Protein AF-A0A820M383-F1 (afdb_monomer_lite)

Radius of gyration: 17.49 Å; chains: 1; bounding box: 40×27×46 Å

Foldseek 3Di:
DVVVLVVVVVVCVVQVWDWPQWDWDADPPVHGIDIDGNDPPDDTDTDDPPCPDQAPVVQVVDPQRDPPPDPVQVVCVPPDHSRRVSSVVSVVSQVVVDPVGD

Organism: NCBI:txid433720

Sequence (102 aa):
NKERLVLFKNWLNEHNVIWKNVDIRSSIFYGGFALYSTSSEELPIIEIPTSL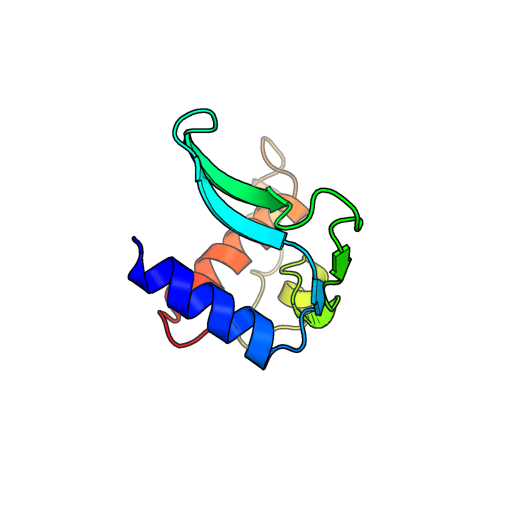LMSSESAKNSSTFIPSTSNIFNQAEQHIDQETLMLTLFLLHERSKGIKSF

Secondary structure (DSSP, 8-state):
-HHHHHHHHHHHHHTT-EEESEEEEEETTTTEEEEEES-SSS--EEE--GGG---HHHHHH-TT--PPPSTTGGG-TTTS-HHHHHHHHHHHHHHHT-TT--

Structure (mmCIF, N/CA/C/O backbone):
data_AF-A0A820M383-F1
#
_entry.id   AF-A0A820M383-F1
#
loop_
_atom_site.group_PDB
_atom_site.id
_atom_site.type_symbol
_atom_site.label_atom_id
_atom_site.label_alt_id
_atom_site.label_comp_id
_atom_site.label_asym_id
_atom_site.label_entity_id
_atom_site.label_seq_id
_atom_site.pdbx_PDB_ins_code
_atom_site.Cartn_x
_atom_site.Cartn_y
_atom_site.Cartn_z
_atom_site.occupancy
_atom_site.B_iso_or_equiv
_atom_site.auth_seq_id
_atom_site.auth_comp_id
_atom_site.auth_asym_id
_atom_site.auth_atom_id
_atom_site.pdbx_PDB_model_num
ATOM 1 N N . ASN A 1 1 ? 7.691 -16.115 1.543 1.00 66.50 1 ASN A N 1
ATOM 2 C CA . ASN A 1 1 ? 7.810 -14.644 1.370 1.00 66.50 1 ASN A CA 1
ATOM 3 C C . ASN A 1 1 ? 7.770 -14.202 -0.100 1.00 66.50 1 ASN A C 1
ATOM 5 O O . ASN A 1 1 ? 7.131 -13.203 -0.388 1.00 66.50 1 ASN A O 1
ATOM 9 N N . LYS A 1 2 ? 8.362 -14.952 -1.049 1.00 78.06 2 LYS A N 1
ATOM 10 C CA . LYS A 1 2 ? 8.281 -14.648 -2.498 1.00 78.06 2 LYS A CA 1
ATOM 11 C C . LYS A 1 2 ? 6.843 -14.537 -3.040 1.00 78.06 2 LYS A C 1
ATOM 13 O O . LYS A 1 2 ? 6.564 -13.631 -3.808 1.00 78.06 2 LYS A O 1
ATOM 18 N N . GLU A 1 3 ? 5.927 -15.392 -2.589 1.00 85.44 3 GLU A N 1
ATOM 19 C CA . GLU A 1 3 ? 4.511 -15.349 -3.002 1.00 85.44 3 GLU A CA 1
ATOM 20 C C . GLU A 1 3 ? 3.807 -14.044 -2.606 1.00 85.44 3 GLU A C 1
ATOM 22 O O . GLU A 1 3 ? 3.117 -13.447 -3.422 1.00 85.44 3 GLU A O 1
ATOM 27 N N . ARG A 1 4 ? 4.037 -13.542 -1.383 1.00 83.44 4 ARG A N 1
ATOM 28 C CA . ARG A 1 4 ? 3.468 -12.260 -0.927 1.00 83.44 4 ARG A CA 1
ATOM 29 C C . ARG A 1 4 ? 3.971 -11.082 -1.752 1.00 83.44 4 ARG A C 1
ATOM 31 O O . ARG A 1 4 ? 3.215 -10.156 -2.003 1.00 83.44 4 ARG A O 1
ATOM 38 N N . LEU A 1 5 ? 5.227 -11.138 -2.191 1.00 88.00 5 LEU A N 1
ATOM 39 C CA . LEU A 1 5 ? 5.793 -10.129 -3.075 1.00 88.00 5 LEU A CA 1
ATOM 40 C C . LEU A 1 5 ? 5.119 -10.147 -4.453 1.00 88.00 5 LEU A C 1
ATOM 42 O O . LEU A 1 5 ? 4.810 -9.088 -4.980 1.00 88.00 5 LEU A O 1
ATOM 46 N N . VAL A 1 6 ? 4.858 -11.328 -5.022 1.00 90.44 6 VAL A N 1
ATOM 47 C CA . VAL A 1 6 ? 4.113 -11.448 -6.289 1.00 90.44 6 VAL A CA 1
ATOM 48 C C . VAL A 1 6 ? 2.698 -10.889 -6.138 1.00 90.44 6 VAL A C 1
ATOM 50 O O . VAL A 1 6 ? 2.277 -10.083 -6.960 1.00 90.44 6 VAL A O 1
ATOM 53 N N . LEU A 1 7 ? 1.999 -11.248 -5.058 1.00 90.56 7 LEU A N 1
ATOM 54 C CA . LEU A 1 7 ? 0.662 -10.722 -4.771 1.00 90.56 7 LEU A CA 1
ATOM 55 C C . LEU A 1 7 ? 0.664 -9.199 -4.619 1.00 90.56 7 LEU A C 1
ATOM 57 O O . LEU A 1 7 ? -0.183 -8.537 -5.201 1.00 90.56 7 LEU A O 1
ATOM 61 N N . PHE A 1 8 ? 1.640 -8.640 -3.901 1.00 90.88 8 PHE A N 1
ATOM 62 C CA . PHE A 1 8 ? 1.763 -7.194 -3.742 1.00 90.88 8 PHE A CA 1
ATOM 63 C C . PHE A 1 8 ? 1.981 -6.488 -5.084 1.00 90.88 8 PHE A C 1
ATOM 65 O O . PHE A 1 8 ? 1.313 -5.506 -5.377 1.00 90.88 8 PHE A O 1
ATOM 72 N N . LYS A 1 9 ? 2.859 -7.017 -5.943 1.00 91.88 9 LYS A N 1
ATOM 73 C CA . LYS A 1 9 ? 3.094 -6.462 -7.285 1.00 91.88 9 LYS A CA 1
ATOM 74 C C . LYS A 1 9 ? 1.842 -6.506 -8.163 1.00 91.88 9 LYS A C 1
ATOM 76 O O . LYS A 1 9 ? 1.562 -5.544 -8.870 1.00 91.88 9 LYS A O 1
ATOM 81 N N . ASN A 1 10 ? 1.083 -7.599 -8.101 1.00 93.00 10 ASN A N 1
ATOM 82 C CA . ASN A 1 10 ? -0.193 -7.703 -8.808 1.00 93.00 10 ASN A CA 1
ATOM 83 C C . ASN A 1 10 ? -1.200 -6.680 -8.274 1.00 93.00 10 ASN A C 1
ATOM 85 O O . ASN A 1 10 ? -1.809 -5.972 -9.066 1.00 93.00 10 ASN A O 1
ATOM 89 N N . TRP A 1 11 ? -1.295 -6.533 -6.952 1.00 93.31 11 TRP A N 1
ATOM 90 C CA . TRP A 1 11 ? -2.161 -5.545 -6.315 1.00 93.31 11 TRP A CA 1
ATOM 91 C C . TRP A 1 11 ? -1.817 -4.106 -6.735 1.00 93.31 11 TRP A C 1
ATOM 93 O O . TRP A 1 11 ? -2.722 -3.336 -7.046 1.00 93.31 11 TRP A O 1
ATOM 103 N N . LEU A 1 12 ? -0.527 -3.752 -6.830 1.00 93.75 12 LEU A N 1
ATOM 104 C CA . LEU A 1 12 ? -0.092 -2.443 -7.342 1.00 93.75 12 LEU A CA 1
ATOM 105 C C . LEU A 1 12 ? -0.597 -2.197 -8.773 1.00 93.75 12 LEU A C 1
ATOM 107 O O . LEU A 1 12 ? -1.108 -1.118 -9.069 1.00 93.75 12 LEU A O 1
ATOM 111 N N . ASN A 1 13 ? -0.494 -3.209 -9.642 1.00 93.25 13 ASN A N 1
ATOM 112 C CA . ASN A 1 13 ? -0.985 -3.127 -11.018 1.00 93.25 13 ASN A CA 1
ATOM 113 C C . ASN A 1 13 ? -2.516 -2.998 -11.075 1.00 93.25 13 ASN A C 1
ATOM 115 O O . ASN A 1 13 ? -3.032 -2.201 -11.852 1.00 93.25 13 ASN A O 1
ATOM 119 N N . GLU A 1 14 ? -3.240 -3.751 -10.244 1.00 95.88 14 GLU A N 1
ATOM 120 C CA . GLU A 1 14 ? -4.708 -3.707 -10.155 1.00 95.88 14 GLU A CA 1
ATOM 121 C C . GLU A 1 14 ? -5.231 -2.338 -9.697 1.00 95.88 14 GLU A C 1
ATOM 123 O O . GLU A 1 14 ? -6.308 -1.916 -10.117 1.00 95.88 14 GLU A O 1
ATOM 128 N N . HIS A 1 15 ? -4.461 -1.624 -8.873 1.00 95.38 15 HIS A N 1
ATOM 129 C CA . HIS A 1 15 ? -4.850 -0.334 -8.302 1.00 95.38 15 HIS A CA 1
ATOM 130 C C . HIS A 1 15 ? -4.226 0.868 -9.021 1.00 95.38 15 HIS A C 1
ATOM 132 O O . HIS A 1 15 ? -4.234 1.979 -8.492 1.00 95.38 15 HIS A O 1
ATOM 138 N N . ASN A 1 16 ? -3.723 0.669 -10.244 1.00 95.31 16 ASN A N 1
ATOM 139 C CA . ASN A 1 16 ? -3.170 1.726 -11.093 1.00 95.31 16 ASN A CA 1
ATOM 140 C C . ASN A 1 16 ? -2.006 2.496 -10.447 1.00 95.31 16 ASN A C 1
ATOM 142 O O . ASN A 1 16 ? -1.829 3.689 -10.696 1.00 95.31 16 ASN A O 1
ATOM 146 N N . VAL A 1 17 ? -1.197 1.824 -9.624 1.00 96.88 17 VAL A N 1
ATOM 147 C CA . VAL A 1 17 ? 0.070 2.396 -9.163 1.00 96.88 17 VAL A CA 1
ATOM 148 C C . VAL A 1 17 ? 1.028 2.442 -10.346 1.00 96.88 17 VAL A C 1
ATOM 150 O O . VAL A 1 17 ? 1.284 1.427 -10.996 1.00 96.88 17 VAL A O 1
ATOM 153 N N . ILE A 1 18 ? 1.581 3.620 -10.627 1.00 95.94 18 ILE A N 1
ATOM 154 C CA . ILE A 1 18 ? 2.594 3.773 -11.671 1.00 95.94 18 ILE A CA 1
ATOM 155 C C . ILE A 1 18 ? 3.943 3.501 -11.026 1.00 95.94 18 ILE A C 1
ATOM 157 O O . ILE A 1 18 ? 4.334 4.163 -10.072 1.00 95.94 18 ILE A O 1
ATOM 161 N N . TRP A 1 19 ? 4.667 2.523 -11.551 1.00 95.44 19 TRP A N 1
ATOM 162 C CA . TRP A 1 19 ? 5.979 2.137 -11.057 1.00 95.44 19 TRP A CA 1
ATOM 163 C C . TRP A 1 19 ? 6.843 1.737 -12.250 1.00 95.44 19 TRP A C 1
ATOM 165 O O . TRP A 1 19 ? 6.593 0.736 -12.919 1.00 95.44 19 TRP A O 1
ATOM 175 N N . LYS A 1 20 ? 7.817 2.588 -12.580 1.00 95.31 20 LYS A N 1
ATOM 176 C CA . LYS A 1 20 ? 8.684 2.442 -13.758 1.00 95.31 20 LYS A CA 1
ATOM 177 C C . LYS A 1 20 ? 10.131 2.419 -13.322 1.00 95.31 20 LYS A C 1
ATOM 179 O O . LYS A 1 20 ? 10.525 3.179 -12.442 1.00 95.31 20 LYS A O 1
ATOM 184 N N . ASN A 1 21 ? 10.917 1.564 -13.966 1.00 96.38 21 ASN A N 1
ATOM 185 C CA . ASN A 1 21 ? 12.339 1.384 -13.679 1.00 96.38 21 ASN A CA 1
ATOM 186 C C . ASN A 1 21 ? 12.639 1.007 -12.222 1.00 96.38 21 ASN A C 1
ATOM 188 O O . ASN A 1 21 ? 13.714 1.299 -11.705 1.00 96.38 21 ASN A O 1
ATOM 192 N N . VAL A 1 22 ? 11.681 0.364 -11.554 1.00 95.31 22 VAL A N 1
ATOM 193 C CA . VAL A 1 22 ? 11.751 -0.006 -10.143 1.00 95.31 22 VAL A CA 1
ATOM 194 C C . VAL A 1 22 ? 11.375 -1.470 -9.983 1.00 95.31 22 VAL A C 1
ATOM 196 O O . VAL A 1 22 ? 10.412 -1.951 -10.573 1.00 95.31 22 VAL A O 1
ATOM 199 N N . ASP A 1 23 ? 12.115 -2.170 -9.132 1.00 93.50 23 ASP A N 1
ATOM 200 C CA . ASP A 1 23 ? 11.793 -3.519 -8.690 1.00 93.50 23 ASP A CA 1
ATOM 201 C C . ASP A 1 23 ? 11.896 -3.625 -7.167 1.00 93.50 23 ASP A C 1
ATOM 203 O O . ASP A 1 23 ? 12.720 -2.973 -6.529 1.00 93.50 23 ASP A O 1
ATOM 207 N N . ILE A 1 24 ? 11.063 -4.474 -6.573 1.00 92.94 24 ILE A N 1
ATOM 208 C CA . ILE A 1 24 ? 11.067 -4.744 -5.135 1.00 92.94 24 ILE A CA 1
ATOM 209 C C . ILE A 1 24 ? 11.752 -6.086 -4.910 1.00 92.94 24 ILE A C 1
ATOM 211 O O . ILE A 1 24 ? 11.328 -7.105 -5.462 1.00 92.94 24 ILE A O 1
ATOM 215 N N . ARG A 1 25 ? 12.792 -6.106 -4.072 1.00 90.44 25 ARG A N 1
ATOM 216 C CA . ARG A 1 25 ? 13.575 -7.315 -3.766 1.00 90.44 25 ARG A CA 1
ATOM 217 C C . ARG A 1 25 ? 13.865 -7.418 -2.279 1.00 90.44 25 ARG A C 1
ATOM 219 O O . ARG A 1 25 ? 13.853 -6.419 -1.566 1.00 90.44 25 ARG A O 1
ATOM 226 N N . SER A 1 26 ? 14.137 -8.631 -1.801 1.00 89.19 26 SER A N 1
ATOM 227 C CA . SER A 1 26 ? 14.617 -8.815 -0.431 1.00 89.19 26 SER A CA 1
ATOM 228 C C . SER A 1 26 ? 16.021 -8.227 -0.286 1.00 89.19 26 SER A C 1
ATOM 230 O O . SER A 1 26 ? 16.915 -8.603 -1.045 1.00 89.19 26 SER A O 1
ATOM 232 N 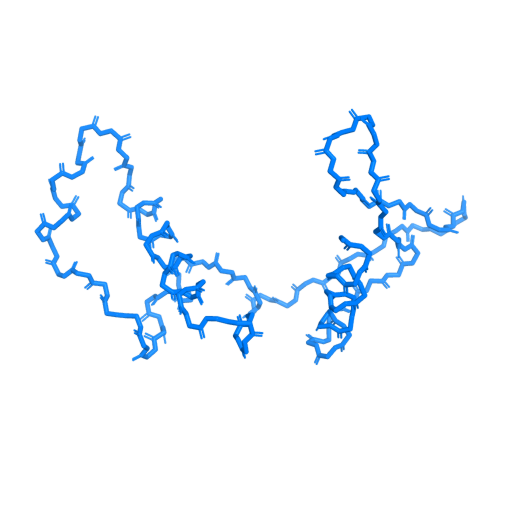N . SER A 1 27 ? 16.218 -7.361 0.702 1.00 87.44 27 SER A N 1
ATOM 233 C CA . SER A 1 27 ? 17.511 -6.796 1.066 1.00 87.44 27 SER A CA 1
ATOM 234 C C . SER A 1 27 ? 17.988 -7.375 2.390 1.00 87.44 27 SER A C 1
ATOM 236 O O . SER A 1 27 ? 17.313 -7.268 3.415 1.00 87.44 27 SER A O 1
ATOM 238 N N . ILE A 1 28 ? 19.185 -7.952 2.363 1.00 84.88 28 ILE A N 1
ATOM 239 C CA . ILE A 1 28 ? 19.879 -8.438 3.559 1.00 84.88 28 ILE A CA 1
ATOM 240 C C . ILE A 1 28 ? 20.466 -7.247 4.338 1.00 84.88 28 ILE A C 1
ATOM 242 O O . ILE A 1 28 ? 20.504 -7.273 5.561 1.00 84.88 28 ILE A O 1
ATOM 246 N N . PHE A 1 29 ? 20.851 -6.175 3.635 1.00 85.81 29 PHE A N 1
ATOM 247 C CA . PHE A 1 29 ? 21.456 -4.973 4.221 1.00 85.81 29 PHE A CA 1
ATOM 248 C C . PHE A 1 29 ? 20.470 -4.140 5.043 1.00 85.81 29 PHE A C 1
ATOM 250 O O . PHE A 1 29 ? 20.849 -3.582 6.065 1.00 85.81 29 PHE A O 1
ATOM 257 N N . TYR A 1 30 ? 19.208 -4.071 4.608 1.00 84.06 30 TYR A N 1
ATOM 258 C CA . TYR A 1 30 ? 18.164 -3.283 5.276 1.00 84.06 30 TYR A CA 1
ATOM 259 C C . TYR A 1 30 ? 17.189 -4.138 6.095 1.00 84.06 30 TYR A C 1
ATOM 261 O O . TYR A 1 30 ? 16.244 -3.603 6.664 1.00 84.06 30 TYR A O 1
ATOM 269 N N . GLY A 1 31 ? 17.396 -5.459 6.148 1.00 84.00 31 GLY A N 1
ATOM 270 C CA . GLY A 1 31 ? 16.553 -6.370 6.921 1.00 84.00 31 GLY A CA 1
ATOM 271 C C . GLY A 1 31 ? 15.094 -6.396 6.453 1.00 84.00 31 GLY A C 1
ATOM 272 O O . GLY A 1 31 ? 14.191 -6.112 7.233 1.00 84.00 31 GLY A O 1
ATOM 273 N N . GLY A 1 32 ? 14.833 -6.738 5.186 1.00 88.62 32 GLY A N 1
ATOM 274 C CA . GLY A 1 32 ? 13.456 -6.785 4.681 1.00 88.62 32 GLY A CA 1
ATOM 275 C C . GLY A 1 32 ? 13.352 -6.726 3.164 1.00 88.62 32 GLY A C 1
ATOM 276 O O . GLY A 1 32 ? 14.084 -7.420 2.463 1.00 88.62 32 GLY A O 1
ATOM 277 N N . PHE A 1 33 ? 12.425 -5.915 2.656 1.00 90.50 33 PHE A N 1
ATOM 278 C CA . PHE A 1 33 ? 12.283 -5.612 1.232 1.00 90.50 33 PHE A CA 1
ATOM 279 C C . PHE A 1 33 ? 12.711 -4.173 0.956 1.00 90.50 33 PHE A C 1
ATOM 281 O O . PHE A 1 33 ? 12.481 -3.294 1.780 1.00 90.50 33 PHE A O 1
ATOM 288 N N . ALA A 1 34 ? 13.318 -3.940 -0.203 1.00 92.19 34 ALA A N 1
ATOM 289 C CA . ALA A 1 34 ? 13.718 -2.617 -0.658 1.00 92.19 34 ALA A CA 1
ATOM 290 C C . ALA A 1 34 ? 13.422 -2.440 -2.151 1.00 92.19 34 ALA A C 1
ATOM 292 O O . ALA A 1 34 ? 13.262 -3.420 -2.888 1.00 92.19 34 ALA A O 1
ATOM 293 N N . LEU A 1 35 ? 13.357 -1.178 -2.567 1.00 93.25 35 LEU A N 1
ATOM 294 C CA . LEU A 1 35 ? 13.222 -0.768 -3.959 1.00 93.25 35 LEU A CA 1
ATOM 295 C C . LEU A 1 35 ? 14.607 -0.671 -4.597 1.00 93.25 35 LEU A C 1
ATOM 297 O O . LEU A 1 35 ? 15.545 -0.149 -3.996 1.00 93.25 35 LEU A O 1
ATOM 301 N N . TYR A 1 36 ? 14.718 -1.163 -5.822 1.00 92.94 36 TYR A N 1
ATOM 302 C CA . TYR A 1 36 ? 15.935 -1.150 -6.619 1.00 92.94 36 TYR A CA 1
ATOM 303 C C . TYR A 1 36 ? 15.630 -0.556 -7.984 1.00 92.94 36 TYR A C 1
ATOM 305 O O . TYR A 1 36 ? 14.610 -0.897 -8.582 1.00 92.94 36 TYR A O 1
ATOM 313 N N . SER A 1 37 ? 16.533 0.283 -8.493 1.00 95.00 37 SER A N 1
ATOM 314 C CA . SER A 1 37 ? 16.451 0.699 -9.891 1.00 95.00 37 SER A CA 1
ATOM 315 C C . SER A 1 37 ? 16.689 -0.505 -10.800 1.00 95.00 37 SER A C 1
ATOM 317 O O . SER A 1 37 ? 17.595 -1.308 -10.552 1.00 95.00 37 SER A O 1
ATOM 319 N N . THR A 1 38 ? 15.892 -0.633 -11.855 1.00 95.31 38 THR A N 1
ATOM 320 C CA . THR A 1 38 ? 16.121 -1.625 -12.918 1.00 95.31 38 THR A CA 1
ATOM 321 C C . THR A 1 38 ? 16.836 -1.038 -14.126 1.00 95.31 38 THR A C 1
ATOM 323 O O . THR A 1 38 ? 17.214 -1.795 -15.014 1.00 95.31 38 THR A O 1
ATOM 326 N N . SER A 1 39 ? 17.022 0.283 -14.162 1.00 93.69 39 SER A N 1
ATOM 327 C CA . SER A 1 39 ? 17.723 0.993 -15.229 1.00 93.69 39 SER A CA 1
ATOM 328 C C . SER A 1 39 ? 18.895 1.789 -14.658 1.00 93.69 39 SER A C 1
ATOM 330 O O . SER A 1 39 ? 18.810 2.358 -13.568 1.00 93.69 39 SER A O 1
ATOM 332 N N . SER A 1 40 ? 20.003 1.816 -15.393 1.00 90.81 40 SER A N 1
ATOM 333 C CA . SER A 1 40 ? 21.134 2.712 -15.130 1.00 90.81 40 SER A CA 1
ATOM 334 C C . SER A 1 40 ? 20.998 4.061 -15.8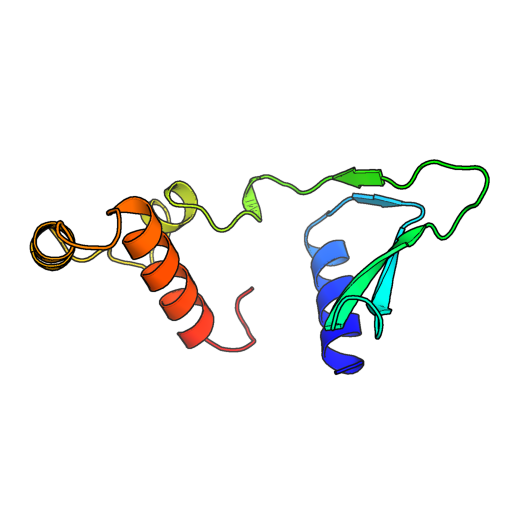37 1.00 90.81 40 SER A C 1
ATOM 336 O O . SER A 1 40 ? 21.771 4.969 -15.550 1.00 90.81 40 SER A O 1
ATOM 338 N N . GLU A 1 41 ? 20.051 4.182 -16.769 1.00 93.06 41 GLU A N 1
ATOM 339 C CA . GLU A 1 41 ? 19.917 5.334 -17.670 1.00 93.06 41 GLU A CA 1
ATOM 340 C C . GLU A 1 41 ? 18.659 6.156 -17.381 1.00 93.06 41 GLU A C 1
ATOM 342 O O . GLU A 1 41 ? 18.648 7.371 -17.567 1.00 93.06 41 GLU A O 1
ATOM 347 N N . GLU A 1 42 ? 17.605 5.509 -16.885 1.00 94.56 42 GLU A N 1
ATOM 348 C CA . GLU A 1 42 ? 16.322 6.143 -16.600 1.00 94.56 42 GLU A CA 1
ATOM 349 C C . GLU A 1 42 ? 16.076 6.251 -15.094 1.00 94.56 42 GLU A C 1
ATOM 351 O O . GLU A 1 42 ? 16.423 5.354 -14.320 1.00 94.56 42 GLU A O 1
ATOM 356 N N . LEU A 1 43 ? 15.433 7.344 -14.677 1.00 94.38 43 LEU A N 1
ATOM 357 C CA . LEU A 1 43 ? 15.092 7.554 -13.275 1.00 94.38 43 LEU A CA 1
ATOM 358 C C . LEU A 1 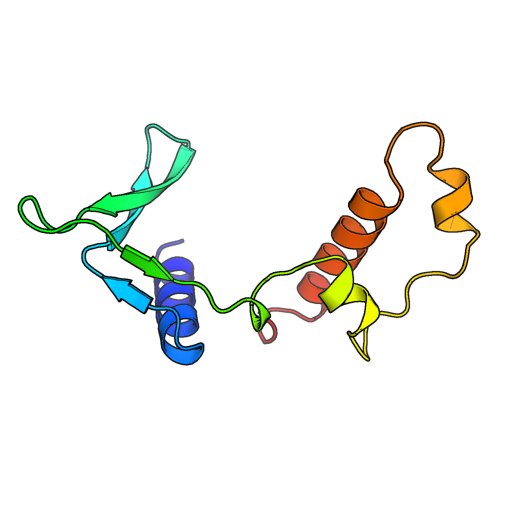43 ? 14.001 6.567 -12.813 1.00 94.38 43 LEU A C 1
ATOM 360 O O . LEU A 1 43 ? 13.047 6.310 -13.558 1.00 94.38 43 LEU A O 1
ATOM 364 N N . PRO A 1 44 ? 14.103 6.044 -11.578 1.00 95.94 44 PRO A N 1
ATOM 365 C CA . PRO A 1 44 ? 13.030 5.279 -10.958 1.00 95.94 44 PRO A CA 1
ATOM 366 C C . PRO A 1 44 ? 11.839 6.193 -10.646 1.00 95.94 44 PRO A C 1
ATOM 368 O O . PRO A 1 44 ? 12.006 7.250 -10.037 1.00 95.94 44 PRO A O 1
ATOM 371 N N . ILE A 1 45 ? 10.633 5.778 -11.035 1.00 95.75 45 ILE A N 1
ATOM 372 C CA . ILE A 1 45 ? 9.389 6.530 -10.811 1.00 95.75 45 ILE A CA 1
ATOM 373 C C . ILE A 1 45 ? 8.414 5.653 -10.035 1.00 95.75 45 ILE A C 1
ATOM 375 O O . ILE A 1 45 ? 8.214 4.490 -10.391 1.00 95.75 45 ILE A O 1
ATOM 379 N N . ILE A 1 46 ? 7.786 6.226 -9.006 1.00 96.31 46 ILE A N 1
ATOM 380 C CA . ILE A 1 46 ? 6.656 5.632 -8.287 1.00 96.31 46 ILE A CA 1
ATOM 381 C C . ILE A 1 46 ? 5.611 6.724 -8.061 1.00 96.31 46 ILE A C 1
ATOM 383 O O . ILE A 1 46 ? 5.911 7.740 -7.438 1.00 96.31 46 ILE A O 1
ATOM 387 N N . GLU A 1 47 ? 4.386 6.498 -8.522 1.00 96.44 47 GLU A N 1
ATOM 388 C CA . GLU A 1 47 ? 3.238 7.368 -8.277 1.00 96.44 47 GLU A CA 1
ATOM 389 C C . GLU A 1 47 ? 2.118 6.534 -7.654 1.00 96.44 47 GLU A C 1
ATOM 391 O O . GLU A 1 47 ? 1.654 5.550 -8.236 1.00 96.44 47 GLU A O 1
ATOM 396 N N . ILE A 1 48 ? 1.708 6.915 -6.443 1.00 96.00 48 ILE A N 1
ATOM 397 C CA . ILE A 1 48 ? 0.723 6.186 -5.639 1.00 96.00 48 ILE A CA 1
ATOM 398 C C . ILE A 1 48 ? -0.554 7.030 -5.564 1.00 96.00 48 ILE A C 1
ATOM 400 O O . ILE A 1 48 ? -0.494 8.156 -5.061 1.00 96.00 48 ILE A O 1
ATOM 404 N N . PRO A 1 49 ? -1.711 6.514 -6.017 1.00 95.25 49 PRO A N 1
ATOM 405 C CA . PRO A 1 49 ? -2.992 7.175 -5.811 1.00 95.25 49 PRO A CA 1
ATOM 406 C C . PRO A 1 49 ? -3.256 7.419 -4.322 1.00 95.25 49 PRO A C 1
ATOM 408 O O . PRO A 1 49 ? -3.114 6.514 -3.499 1.00 95.25 49 PRO A O 1
ATOM 411 N N . THR A 1 50 ? -3.695 8.626 -3.963 1.00 92.31 50 THR A N 1
ATOM 412 C CA . THR A 1 50 ? -3.971 8.991 -2.561 1.00 92.31 50 THR A CA 1
ATOM 413 C C . THR A 1 50 ? -5.056 8.123 -1.924 1.00 92.31 50 THR A C 1
ATOM 415 O O . THR A 1 50 ? -5.030 7.907 -0.717 1.00 92.31 50 THR A O 1
ATOM 418 N N . SER A 1 51 ? -5.962 7.559 -2.730 1.00 91.44 51 SER A N 1
ATOM 419 C CA . SER A 1 51 ? -6.993 6.612 -2.292 1.00 91.44 51 SER A CA 1
ATOM 420 C C . SER A 1 51 ? -6.444 5.296 -1.732 1.00 91.44 51 SER A C 1
ATOM 422 O O . SER A 1 51 ? -7.188 4.576 -1.078 1.00 91.44 51 SER A O 1
ATOM 424 N N . LEU A 1 52 ? -5.172 4.968 -1.990 1.00 92.62 52 LEU A N 1
ATOM 425 C CA . LEU A 1 52 ? -4.504 3.773 -1.457 1.00 92.62 52 LEU A CA 1
ATOM 426 C C . LEU A 1 52 ? -3.781 4.029 -0.132 1.00 92.62 52 LEU A C 1
ATOM 428 O O . LEU A 1 52 ? -3.217 3.107 0.455 1.00 92.62 52 LEU A O 1
ATOM 432 N N . LEU A 1 53 ? -3.748 5.278 0.334 1.00 92.81 53 LEU A N 1
ATOM 433 C CA . LEU A 1 53 ? -3.092 5.618 1.585 1.00 92.81 53 LEU A CA 1
ATOM 434 C C . LEU A 1 53 ? -3.999 5.256 2.758 1.00 92.81 53 LEU A C 1
ATOM 436 O O . LEU A 1 53 ? -5.115 5.759 2.881 1.00 92.81 53 LEU A O 1
ATOM 440 N N . MET A 1 54 ? -3.476 4.442 3.672 1.00 91.44 54 MET A N 1
ATOM 441 C CA . MET A 1 54 ? -4.086 4.261 4.983 1.00 91.44 54 MET A CA 1
ATOM 442 C C . MET A 1 54 ? -3.767 5.484 5.839 1.00 91.44 54 MET A C 1
ATOM 444 O O . MET A 1 54 ? -2.650 5.657 6.322 1.00 91.44 54 MET A O 1
ATOM 448 N N . SER A 1 55 ? -4.757 6.351 5.986 1.00 90.75 55 SER A N 1
ATOM 449 C CA . SER A 1 55 ? -4.674 7.607 6.720 1.00 90.75 55 SER A CA 1
ATOM 450 C C . SER A 1 55 ? -5.821 7.757 7.715 1.00 90.75 55 SER A C 1
ATOM 452 O O . SER A 1 55 ? -6.852 7.083 7.631 1.00 90.75 55 SER A O 1
ATOM 454 N N . SER A 1 56 ? -5.675 8.723 8.612 1.00 86.00 56 SER A N 1
ATOM 455 C CA . SER A 1 56 ? -6.729 9.222 9.493 1.00 86.00 56 SER A CA 1
ATOM 456 C C . SER A 1 56 ? -8.034 9.549 8.770 1.00 86.00 56 SER A C 1
ATOM 458 O O . SER A 1 56 ? -9.121 9.303 9.287 1.00 86.00 56 SER A O 1
ATOM 460 N N . GLU A 1 57 ? -7.931 10.107 7.567 1.00 88.56 57 GLU A N 1
ATOM 461 C CA . GLU A 1 57 ? -9.078 10.439 6.730 1.00 88.56 57 GLU A CA 1
ATOM 462 C C . GLU A 1 57 ? -9.747 9.175 6.177 1.00 88.56 57 GLU A C 1
ATOM 464 O O . GLU A 1 57 ? -10.958 9.014 6.317 1.00 88.56 57 GLU A O 1
ATOM 469 N N . SER A 1 58 ? -8.963 8.229 5.647 1.00 90.75 58 SER A N 1
ATOM 470 C CA . SER A 1 58 ? -9.492 6.938 5.182 1.00 90.75 58 SER A CA 1
ATOM 471 C C . SER A 1 58 ? -10.164 6.141 6.311 1.00 90.75 58 SER A C 1
ATOM 473 O O . SER A 1 58 ? -11.194 5.509 6.087 1.00 90.75 58 SER A O 1
ATOM 475 N N . ALA A 1 59 ? -9.648 6.247 7.542 1.00 89.19 59 ALA A N 1
ATOM 476 C CA . ALA A 1 59 ? -10.229 5.620 8.724 1.00 89.19 59 ALA A CA 1
ATOM 477 C C . ALA A 1 59 ? -11.603 6.213 9.058 1.00 89.19 59 ALA A C 1
ATOM 479 O O . ALA A 1 59 ? -12.564 5.474 9.249 1.00 89.19 59 ALA A O 1
ATOM 480 N N . LYS A 1 60 ? -11.717 7.548 9.079 1.00 86.50 60 LYS A N 1
ATOM 481 C CA . LYS A 1 60 ? -12.984 8.256 9.340 1.00 86.50 60 LYS A CA 1
ATOM 482 C C . LYS A 1 60 ? -14.044 7.979 8.274 1.00 86.50 60 LYS A C 1
ATOM 484 O O . LYS A 1 60 ? -15.227 7.942 8.593 1.00 86.50 60 LYS A O 1
ATOM 489 N N . ASN A 1 61 ? -13.614 7.782 7.030 1.00 87.75 61 ASN A N 1
ATOM 490 C CA . ASN A 1 61 ? -14.497 7.507 5.898 1.00 87.75 61 ASN A CA 1
ATOM 491 C C . ASN A 1 61 ? -14.833 6.013 5.738 1.00 87.75 61 ASN A C 1
ATOM 493 O O . ASN A 1 61 ? -15.677 5.661 4.914 1.00 87.75 61 ASN A O 1
ATOM 497 N N . SER A 1 62 ? -14.194 5.121 6.502 1.00 88.25 62 SER A N 1
ATOM 498 C CA . SER A 1 62 ? -14.457 3.685 6.424 1.00 88.25 62 SER A CA 1
ATOM 499 C C . SER A 1 62 ? -15.807 3.352 7.053 1.00 88.25 62 SER A C 1
ATOM 501 O O . SER A 1 62 ? -16.014 3.495 8.254 1.00 88.25 62 SER A O 1
ATOM 503 N N . SER A 1 63 ? -16.722 2.806 6.252 1.00 88.94 63 SER A N 1
ATOM 504 C CA . SER A 1 63 ? -18.056 2.377 6.702 1.00 88.94 63 SER A CA 1
ATOM 505 C C . SER A 1 63 ? -18.035 1.217 7.703 1.00 88.94 63 SER A C 1
ATOM 507 O O . SER A 1 63 ? -19.046 0.915 8.333 1.00 88.94 63 SER A O 1
ATOM 509 N N . THR A 1 64 ? -16.891 0.547 7.835 1.00 88.00 64 THR A N 1
ATOM 510 C CA . THR A 1 64 ? -16.722 -0.636 8.690 1.00 88.00 64 THR A CA 1
ATOM 511 C C . THR A 1 64 ? -15.897 -0.357 9.937 1.00 88.00 64 THR A C 1
ATOM 513 O O . THR A 1 64 ? -15.851 -1.204 10.824 1.00 88.00 64 THR A O 1
ATOM 516 N N . PHE A 1 65 ? -15.230 0.795 10.003 1.00 88.12 65 PHE A N 1
ATOM 517 C CA . PHE A 1 65 ? -14.445 1.202 11.155 1.00 88.12 65 PHE A CA 1
ATOM 518 C C . PHE A 1 65 ? -15.213 2.283 11.904 1.00 88.12 65 PHE A C 1
ATOM 520 O O . PHE A 1 65 ? -15.327 3.413 11.443 1.00 88.12 65 PHE A O 1
ATOM 527 N N . ILE A 1 66 ? -15.757 1.929 13.066 1.00 83.38 66 ILE A N 1
ATOM 528 C CA . ILE A 1 66 ? -16.420 2.892 13.944 1.00 83.38 66 ILE A CA 1
ATOM 529 C C . ILE A 1 66 ? -15.378 3.333 14.973 1.00 83.38 66 ILE A C 1
ATOM 531 O O . ILE A 1 66 ? -15.086 2.564 15.896 1.00 83.38 66 ILE A O 1
ATOM 535 N N . PRO A 1 67 ? -14.776 4.528 14.833 1.00 69.94 67 PRO A N 1
ATOM 536 C CA . PRO A 1 67 ? -13.837 5.017 15.828 1.00 69.94 67 PRO A CA 1
ATOM 537 C C . PRO A 1 67 ? -14.565 5.116 17.170 1.00 69.94 67 PRO A C 1
ATOM 539 O O . PRO A 1 67 ? -15.632 5.723 17.268 1.00 69.94 67 PRO A O 1
ATOM 542 N N . SER A 1 68 ? -14.006 4.480 18.203 1.00 65.69 68 SER A N 1
ATOM 543 C CA . SER A 1 68 ? -14.599 4.505 19.541 1.00 65.69 68 SER A CA 1
ATOM 544 C C . SER A 1 68 ? -14.777 5.952 19.993 1.00 65.69 68 SER A C 1
ATOM 546 O O . SER A 1 68 ? -13.816 6.717 20.064 1.00 65.69 68 SER A O 1
ATOM 548 N N . THR A 1 69 ? -16.017 6.336 20.278 1.00 58.75 69 THR A N 1
ATOM 549 C CA . THR A 1 69 ? -16.367 7.691 20.700 1.00 58.75 69 THR A CA 1
ATOM 550 C C . THR A 1 69 ? -15.654 8.026 22.011 1.00 58.75 69 THR A C 1
ATOM 552 O O . THR A 1 69 ? -15.881 7.352 23.015 1.00 58.75 69 THR A O 1
ATOM 555 N N . SER A 1 70 ? -14.788 9.046 21.958 1.00 58.53 70 SER A N 1
ATOM 556 C CA . SER A 1 70 ? -14.182 9.857 23.037 1.00 58.53 70 SER A CA 1
ATOM 557 C C . SER A 1 70 ? -13.462 9.168 24.211 1.00 58.53 70 SER A C 1
ATOM 559 O O . SER A 1 70 ? -12.397 9.629 24.603 1.00 58.53 70 SER A O 1
ATOM 561 N N . ASN A 1 71 ? -13.961 8.073 24.782 1.00 59.25 71 ASN A N 1
ATOM 562 C CA . ASN A 1 71 ? -13.469 7.573 26.072 1.00 59.25 71 ASN A CA 1
ATOM 563 C C . ASN A 1 71 ? -12.104 6.876 26.001 1.00 59.25 71 ASN A C 1
ATOM 565 O O . ASN A 1 71 ? -11.321 7.005 26.934 1.00 59.25 71 ASN A O 1
ATOM 569 N N . ILE A 1 72 ? -11.797 6.168 24.909 1.00 63.94 72 ILE A N 1
ATOM 570 C CA . ILE A 1 72 ? -10.488 5.508 24.737 1.00 63.94 72 ILE A CA 1
ATOM 571 C C . ILE A 1 72 ? -9.415 6.530 24.339 1.00 63.94 72 ILE A C 1
ATOM 573 O O . ILE A 1 72 ? -8.293 6.477 24.836 1.00 63.94 72 ILE A O 1
ATOM 577 N N . PHE A 1 73 ? -9.764 7.495 23.484 1.00 61.44 73 PHE A N 1
ATOM 578 C CA . PHE A 1 73 ? -8.823 8.516 23.018 1.00 61.44 73 PHE A CA 1
ATOM 579 C C . PHE A 1 73 ? -8.436 9.509 24.121 1.00 61.44 73 PHE A C 1
ATOM 581 O O . PHE A 1 73 ? -7.270 9.877 24.207 1.00 61.44 73 PHE A O 1
ATOM 588 N N . ASN A 1 74 ? -9.363 9.848 25.023 1.00 58.38 74 ASN A N 1
ATOM 589 C CA . ASN A 1 74 ? -9.085 10.739 26.155 1.00 58.38 74 ASN A CA 1
ATOM 590 C C . ASN A 1 74 ? -8.226 10.078 27.256 1.00 58.38 74 ASN A C 1
ATOM 592 O O . ASN A 1 74 ? -7.665 10.773 28.094 1.00 58.38 74 ASN A O 1
ATOM 596 N N . GLN A 1 75 ? -8.109 8.743 27.287 1.00 58.50 75 GLN A N 1
ATOM 597 C CA . GLN A 1 75 ? -7.254 8.027 28.253 1.00 58.50 75 GLN A CA 1
ATOM 598 C C . GLN A 1 75 ? -5.810 7.844 27.763 1.00 58.50 75 GLN A C 1
ATOM 600 O O . GLN A 1 75 ? -4.924 7.538 28.560 1.00 58.50 75 GLN A O 1
ATOM 605 N N . ALA A 1 76 ? -5.558 8.033 26.465 1.00 57.69 76 ALA A N 1
ATOM 606 C CA . ALA A 1 76 ? -4.240 7.867 25.852 1.00 57.69 76 ALA A CA 1
ATOM 607 C C . ALA A 1 76 ? -3.321 9.095 26.007 1.00 57.69 76 ALA A C 1
ATOM 609 O O . ALA A 1 76 ? -2.146 9.019 25.639 1.00 57.69 76 ALA A O 1
ATOM 610 N N . GLU A 1 77 ? -3.830 10.188 26.597 1.00 54.75 77 GLU A N 1
ATOM 611 C CA . GLU A 1 77 ? -3.171 11.500 26.726 1.00 54.75 77 GLU A CA 1
ATOM 612 C C . GLU A 1 77 ? -1.773 11.468 27.369 1.00 54.75 77 GLU A C 1
ATOM 614 O O . GLU A 1 77 ? -1.027 12.435 27.250 1.00 54.75 77 GLU A O 1
ATOM 619 N N . GLN A 1 78 ? -1.372 10.370 28.018 1.00 61.78 78 GLN A N 1
ATOM 620 C CA . GLN A 1 78 ? -0.060 10.280 28.661 1.00 61.78 78 GLN A CA 1
ATOM 621 C C . GLN A 1 78 ? 1.075 9.757 27.761 1.00 61.78 78 GLN A C 1
ATOM 623 O O . GLN A 1 78 ? 2.229 10.029 28.088 1.00 61.78 78 GLN A O 1
ATOM 628 N N . HIS A 1 79 ? 0.815 9.062 26.637 1.00 67.44 79 HIS A N 1
ATOM 629 C CA . HIS A 1 79 ? 1.907 8.423 25.867 1.00 67.44 79 HIS A CA 1
ATOM 630 C C . HIS A 1 79 ? 1.761 8.339 24.337 1.00 67.44 79 HIS A C 1
ATOM 632 O O . HIS A 1 79 ? 2.781 8.172 23.670 1.00 67.44 79 HIS A O 1
ATOM 638 N N . ILE A 1 80 ? 0.556 8.420 23.761 1.00 76.25 80 ILE A N 1
ATOM 639 C CA . ILE A 1 80 ? 0.349 8.280 22.306 1.00 76.25 80 ILE A CA 1
ATOM 640 C C . ILE A 1 80 ? -0.654 9.336 21.854 1.00 76.25 80 ILE A C 1
ATOM 642 O O . ILE A 1 80 ? -1.722 9.467 22.450 1.00 76.25 80 ILE A O 1
ATOM 646 N N . ASP A 1 81 ? -0.327 10.084 20.801 1.00 81.88 81 ASP A N 1
ATOM 647 C CA . ASP A 1 81 ? -1.256 11.059 20.244 1.00 81.88 81 ASP A CA 1
ATOM 648 C C . ASP A 1 81 ? -2.489 10.368 19.629 1.00 81.88 81 ASP A C 1
ATOM 650 O O . ASP A 1 81 ? -2.450 9.226 19.156 1.00 81.88 81 ASP A O 1
ATOM 654 N N . GLN A 1 82 ? -3.619 11.073 19.656 1.00 79.56 82 GLN A N 1
ATOM 655 C CA . GLN A 1 82 ? -4.908 10.547 19.211 1.00 79.56 82 GLN A CA 1
ATOM 656 C C . GLN A 1 82 ? -4.881 10.055 17.757 1.00 79.56 82 GLN A C 1
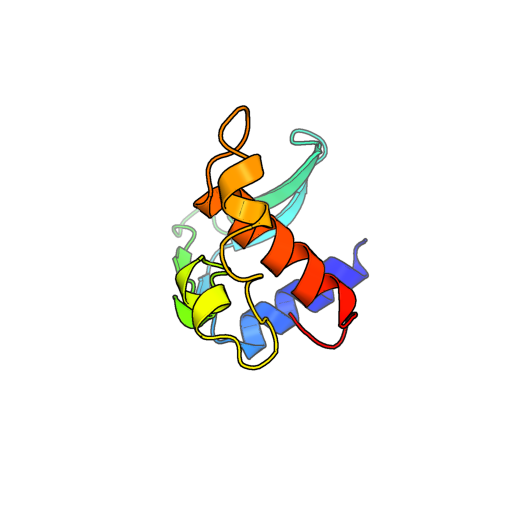ATOM 658 O O . GLN A 1 82 ? -5.564 9.085 17.418 1.00 79.56 82 GLN A O 1
ATOM 663 N N . GLU A 1 83 ? -4.107 10.718 16.900 1.00 83.50 83 GLU A N 1
ATOM 664 C CA . GLU A 1 83 ? -4.015 10.392 15.486 1.00 83.50 83 GLU A CA 1
ATOM 665 C C . GLU A 1 83 ? -3.273 9.068 15.270 1.00 83.50 83 GLU A C 1
ATOM 667 O O . GLU A 1 83 ? -3.801 8.163 14.617 1.00 83.50 83 GLU A O 1
ATOM 672 N N . THR A 1 84 ? -2.117 8.899 15.910 1.00 85.75 84 THR A N 1
ATOM 673 C CA . THR A 1 84 ? -1.352 7.648 15.910 1.00 85.75 84 THR A CA 1
ATOM 674 C C . THR A 1 84 ? -2.171 6.491 16.480 1.00 85.75 84 THR A C 1
ATOM 676 O O . THR A 1 84 ? -2.170 5.393 15.911 1.00 85.75 84 THR A O 1
ATOM 679 N N . LEU A 1 85 ? -2.918 6.713 17.568 1.00 85.38 85 LEU A N 1
ATOM 680 C CA . LEU A 1 85 ? -3.795 5.687 18.135 1.00 85.38 85 LEU A CA 1
ATOM 681 C C . LEU A 1 85 ? -4.909 5.294 17.153 1.00 85.38 85 LEU A C 1
ATOM 683 O O . LEU A 1 85 ? -5.164 4.105 16.952 1.00 85.38 85 LEU A O 1
ATOM 687 N N . MET A 1 86 ? -5.551 6.271 16.508 1.00 86.75 86 MET A N 1
ATOM 688 C CA . MET A 1 86 ? -6.615 6.016 15.537 1.00 86.75 86 MET A CA 1
ATOM 689 C C . MET A 1 86 ? -6.091 5.232 14.333 1.00 86.75 86 MET A C 1
ATOM 691 O O . MET A 1 86 ? -6.704 4.237 13.946 1.00 86.75 86 MET A O 1
ATOM 695 N N . LEU A 1 87 ? -4.944 5.632 13.779 1.00 89.75 87 LEU A N 1
ATOM 696 C CA . LEU A 1 87 ? -4.316 4.935 12.661 1.00 89.75 87 LEU A CA 1
ATOM 697 C C . LEU A 1 87 ? -3.925 3.502 13.044 1.00 89.75 87 LEU A C 1
ATOM 699 O O . LEU A 1 87 ? -4.151 2.574 12.273 1.00 89.75 87 LEU A O 1
ATOM 703 N N . THR A 1 88 ? -3.408 3.298 14.258 1.00 89.25 88 THR A N 1
ATOM 704 C CA . THR A 1 88 ? -3.050 1.965 14.769 1.00 89.25 88 THR A CA 1
ATOM 705 C C . THR A 1 88 ? -4.273 1.056 14.874 1.00 89.25 88 THR A C 1
ATOM 707 O O . THR A 1 88 ? -4.246 -0.079 14.397 1.00 89.25 88 THR A O 1
ATOM 710 N N . LEU A 1 89 ? -5.366 1.549 15.464 1.00 89.19 89 LEU A N 1
ATOM 711 C CA . LEU A 1 89 ? -6.615 0.793 15.571 1.00 89.19 89 LEU A CA 1
ATOM 712 C C . LEU A 1 89 ? -7.213 0.496 14.194 1.00 89.19 89 LEU A C 1
ATOM 714 O O . LEU A 1 89 ? -7.704 -0.609 13.971 1.00 89.19 89 LEU A O 1
ATOM 718 N N . PHE A 1 90 ? -7.123 1.443 13.262 1.00 90.62 90 PHE A N 1
ATOM 719 C CA . PHE A 1 90 ? -7.581 1.250 11.893 1.00 90.62 90 PHE A CA 1
ATOM 720 C C . PHE A 1 90 ? -6.761 0.183 11.152 1.00 90.62 90 PHE A C 1
ATOM 722 O O . PHE A 1 90 ? -7.334 -0.722 10.550 1.00 90.62 90 PHE A O 1
ATOM 729 N N . LEU A 1 91 ? -5.430 0.205 11.271 1.00 91.94 91 LEU A N 1
ATOM 730 C CA . LEU A 1 91 ? -4.543 -0.821 10.706 1.00 91.94 91 LEU A CA 1
ATOM 731 C C . LEU A 1 91 ? -4.853 -2.220 11.257 1.00 91.94 91 LEU A C 1
ATOM 733 O O . LEU A 1 91 ? -4.874 -3.198 10.508 1.00 91.94 91 LEU A O 1
ATOM 737 N N . LEU A 1 92 ? -5.107 -2.329 12.565 1.00 91.56 92 LEU A N 1
ATOM 738 C CA . LEU A 1 92 ? -5.501 -3.590 13.200 1.00 91.56 92 LEU A CA 1
ATOM 739 C C . LEU A 1 92 ? -6.874 -4.068 12.715 1.00 91.56 92 LEU A C 1
ATOM 741 O O . LEU A 1 92 ? -7.043 -5.258 12.442 1.00 91.56 92 LEU A O 1
ATOM 745 N N . HIS A 1 93 ? -7.830 -3.147 12.576 1.00 90.81 93 HIS A N 1
ATOM 746 C CA . HIS A 1 93 ? -9.163 -3.426 12.049 1.00 90.81 93 HIS A CA 1
ATOM 747 C C . HIS A 1 93 ? -9.107 -3.964 10.618 1.00 90.81 93 HIS A C 1
ATOM 749 O O . HIS A 1 93 ? -9.600 -5.065 10.373 1.00 90.81 93 HIS A O 1
ATOM 755 N N . GLU A 1 94 ? -8.448 -3.261 9.694 1.00 90.12 94 GLU A N 1
ATOM 756 C CA . GLU A 1 94 ? -8.306 -3.713 8.302 1.00 90.12 94 GLU A CA 1
ATOM 757 C C . GLU A 1 94 ? -7.571 -5.055 8.217 1.00 90.12 94 GLU A C 1
ATOM 759 O O . GLU A 1 94 ? -8.006 -5.968 7.516 1.00 90.12 94 GLU A O 1
ATOM 764 N N . ARG A 1 95 ? -6.525 -5.252 9.030 1.00 89.38 95 ARG A N 1
ATOM 765 C CA . ARG A 1 95 ? -5.825 -6.541 9.117 1.00 89.38 95 ARG A CA 1
ATOM 766 C C . ARG A 1 95 ? -6.735 -7.680 9.594 1.00 89.38 95 ARG A C 1
ATOM 768 O O . ARG A 1 95 ? -6.565 -8.816 9.149 1.00 89.38 95 ARG A O 1
ATOM 775 N N . SER A 1 96 ? -7.671 -7.410 10.505 1.00 90.31 96 SER A N 1
ATOM 776 C CA . SER A 1 96 ? -8.564 -8.432 11.070 1.00 90.31 96 SER A CA 1
ATOM 777 C C . SER A 1 96 ? -9.571 -8.996 10.059 1.00 90.31 96 SER A C 1
ATOM 779 O O . SER A 1 96 ? -9.999 -10.140 10.203 1.00 90.31 96 SER A O 1
ATOM 781 N N . LYS A 1 97 ? -9.885 -8.247 8.991 1.00 86.31 97 LYS A N 1
ATOM 782 C CA . LYS A 1 97 ? -10.760 -8.691 7.889 1.00 86.31 97 LYS A CA 1
ATOM 783 C C . LYS A 1 97 ? -10.137 -9.805 7.034 1.00 86.31 97 LYS A C 1
ATOM 785 O O . LYS A 1 97 ? -10.844 -10.504 6.306 1.00 86.31 97 LYS A O 1
ATOM 790 N N . GLY A 1 98 ? -8.826 -10.017 7.157 1.00 71.94 98 GLY A N 1
ATOM 791 C CA . GLY A 1 98 ? -8.088 -11.078 6.479 1.00 71.94 98 GLY A CA 1
ATOM 792 C C . GLY A 1 98 ? -7.637 -10.719 5.059 1.00 71.94 98 GLY A C 1
ATOM 793 O O . GLY A 1 98 ? -7.765 -9.596 4.594 1.00 71.94 98 GLY A O 1
ATOM 794 N N . ILE A 1 99 ? -7.086 -11.711 4.352 1.00 61.22 99 ILE A N 1
ATOM 795 C CA . ILE A 1 99 ? -6.308 -11.558 3.099 1.00 61.22 99 ILE A CA 1
ATOM 796 C C . ILE A 1 99 ? -7.145 -11.033 1.905 1.00 61.22 99 ILE A C 1
ATOM 798 O O . ILE A 1 99 ? -6.601 -10.768 0.839 1.00 61.22 99 ILE A O 1
ATOM 802 N N . LYS A 1 100 ? -8.467 -10.870 2.057 1.00 52.53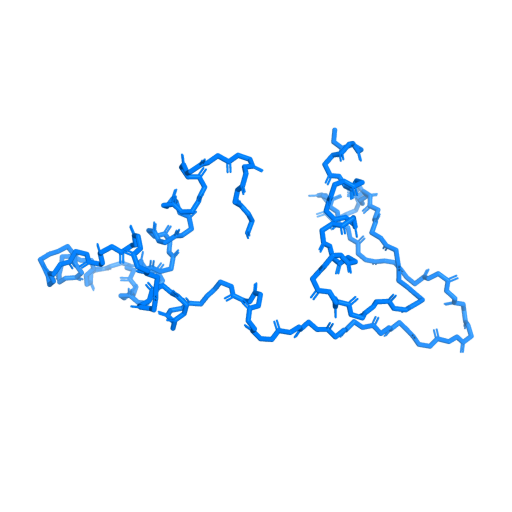 100 LYS A N 1
ATOM 803 C CA . LYS A 1 100 ? -9.347 -10.335 1.001 1.00 52.53 100 LYS A CA 1
ATOM 804 C C . LYS A 1 100 ? -9.480 -8.808 1.005 1.00 52.53 100 LYS A C 1
ATOM 806 O O . LYS A 1 100 ? -10.129 -8.283 0.108 1.00 52.53 100 LYS A O 1
ATOM 811 N N . SER A 1 101 ? -8.894 -8.111 1.973 1.00 40.66 101 SER A N 1
ATOM 812 C CA . SER A 1 101 ? -8.839 -6.649 2.001 1.00 40.66 101 SER A CA 1
ATOM 813 C C . SER A 1 101 ? -7.388 -6.202 2.122 1.00 40.66 101 SER A C 1
ATOM 815 O O . SER A 1 101 ? -6.707 -6.552 3.089 1.00 40.66 101 SER A O 1
ATOM 817 N N . PHE A 1 102 ? -6.938 -5.453 1.125 1.00 47.91 102 PHE A N 1
ATOM 818 C CA . PHE A 1 102 ? -5.785 -4.570 1.201 1.00 47.91 102 PHE A CA 1
ATOM 819 C C . PHE A 1 102 ? -6.313 -3.149 1.073 1.00 47.91 102 PHE A C 1
ATOM 821 O O . PHE A 1 102 ? -7.175 -2.954 0.183 1.00 47.91 102 PHE A O 1
#

pLDDT: mean 84.69, std 12.94, range [40.66, 96.88]